Protein AF-A0A6S7GV26-F1 (afdb_monomer)

Sequence (139 aa):
ILGTAKKSFAANPKGRRYHPQFVRFCLSLYAKSSAGYKELQDVLVLPSERTLINHKNLFKPKPGIHNGKIKQLQDLVSSYSGCKRYATIVFDEMKIKSSLVFDKNSGEIVGFMDLGDPELTFSSFEDDQQIATTVIAFL

Mean predicted aligned error: 12.42 Å

pLDDT: mean 76.86, std 16.8, range [32.91, 94.38]

Secondary structure (DSSP, 8-state):
--HHHHTSTTS-SSS----HHHHHHHHHHHHH-HHHHHHHHHHS----HHHHHHHHTTS---SS--HHHHHHHHHHHHT--GGGG----------PPP--EEETTTTEEE-S---S-SS--GGGG-S-----S------

Foldseek 3Di:
DPPPVVVPVPDDLPDDDDDPVLLVVLLVVCVVPVPVSVVVVVVDSDDDPVVNVVVVPVDDDDPDDDVVVVVVVVVVCVPPDDPSNDDDDDDDDDDDDQDWDQDPVVRDTDGDDDPPDPVDDPVVPPDDDPPDPDDDDDD

Solvent-accessible surface area (backbone atoms only — not comparable to full-atom values): 9585 Å² total; per-residue (Å²): 137,73,72,70,70,68,62,57,81,82,50,72,94,68,90,75,85,74,56,71,69,58,50,53,51,52,46,54,46,37,74,75,34,58,68,62,43,53,60,46,46,78,79,37,99,62,82,51,69,69,57,47,51,52,61,56,60,70,61,74,88,66,75,77,82,61,62,73,55,53,52,54,50,50,61,60,51,67,80,49,65,76,76,72,67,68,79,85,90,84,87,82,89,79,92,70,85,83,52,82,43,74,41,86,86,79,73,44,81,44,48,72,91,72,76,79,44,97,79,60,46,85,82,65,66,81,64,90,76,88,78,70,100,76,79,87,82,86,131

Organism: Paramuricea clavata (NCBI:txid317549)

Structure (mmCIF, N/CA/C/O backbone):
data_AF-A0A6S7GV26-F1
#
_entry.id   AF-A0A6S7GV26-F1
#
loop_
_atom_site.group_PDB
_atom_site.id
_atom_site.type_symbol
_atom_site.label_atom_id
_atom_site.label_alt_id
_atom_site.label_comp_id
_atom_site.label_asym_id
_atom_site.label_entity_id
_atom_site.label_seq_id
_atom_site.pdbx_PDB_ins_code
_atom_site.Cartn_x
_atom_site.Cartn_y
_atom_site.Cartn_z
_atom_site.occupancy
_atom_site.B_iso_or_equiv
_atom_site.auth_seq_id
_atom_site.auth_comp_id
_atom_site.auth_asym_id
_atom_site.auth_atom_id
_atom_site.pdbx_PDB_model_num
ATOM 1 N N . ILE A 1 1 ? -7.214 18.210 -20.282 1.00 42.72 1 ILE A N 1
ATOM 2 C CA . ILE A 1 1 ? -7.277 16.762 -19.944 1.00 42.72 1 ILE A CA 1
ATOM 3 C C . ILE A 1 1 ? -6.809 15.854 -21.104 1.00 42.72 1 ILE A C 1
ATOM 5 O O . ILE A 1 1 ? -6.247 14.808 -20.827 1.00 42.72 1 ILE A O 1
ATOM 9 N N . LEU A 1 2 ? -6.888 16.263 -22.384 1.00 34.56 2 LEU A N 1
ATOM 10 C CA . LEU A 1 2 ? -6.431 15.446 -23.538 1.00 34.56 2 LEU A CA 1
ATOM 11 C C . LEU A 1 2 ? -5.019 15.760 -24.100 1.00 34.56 2 LEU A C 1
ATOM 13 O O . LEU A 1 2 ? -4.561 15.087 -25.019 1.00 34.56 2 LEU A O 1
ATOM 17 N N . GLY A 1 3 ? -4.309 16.768 -23.578 1.00 32.91 3 GLY A N 1
ATOM 18 C CA . GLY A 1 3 ? -3.061 17.265 -24.189 1.00 32.91 3 GLY A CA 1
ATOM 19 C C . GLY A 1 3 ? -1.794 16.448 -23.894 1.00 32.91 3 GLY A C 1
ATOM 20 O O . GLY A 1 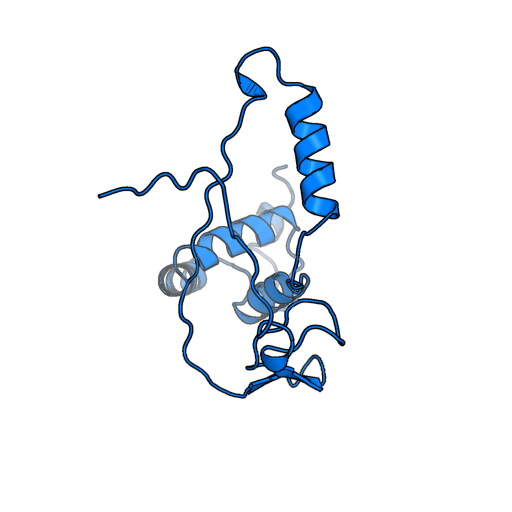3 ? -0.890 16.392 -24.723 1.00 32.91 3 GLY A O 1
ATOM 21 N N . THR A 1 4 ? -1.710 15.790 -22.736 1.00 45.25 4 THR A N 1
ATOM 22 C CA . THR A 1 4 ? -0.493 15.083 -22.289 1.00 45.25 4 THR A CA 1
ATOM 23 C C . THR A 1 4 ? -0.407 13.638 -22.775 1.00 45.25 4 THR A C 1
ATOM 25 O O . THR A 1 4 ? 0.697 13.118 -22.898 1.00 45.25 4 THR A O 1
ATOM 28 N N . ALA A 1 5 ? -1.536 13.002 -23.110 1.00 45.81 5 ALA A N 1
ATOM 29 C CA . ALA A 1 5 ? -1.544 11.641 -23.652 1.00 45.81 5 ALA A CA 1
ATOM 30 C C . ALA A 1 5 ? -1.067 11.585 -25.115 1.00 45.81 5 ALA A C 1
ATOM 32 O O . ALA A 1 5 ? -0.449 10.610 -25.522 1.00 45.81 5 ALA A O 1
ATOM 33 N N . LYS A 1 6 ? -1.290 12.646 -25.907 1.00 42.50 6 LYS A N 1
ATOM 34 C CA . LYS A 1 6 ? -0.881 12.681 -27.324 1.00 42.50 6 LYS A CA 1
ATOM 35 C C . LYS A 1 6 ? 0.622 12.904 -27.534 1.00 42.50 6 LYS A C 1
ATOM 37 O O . LYS A 1 6 ? 1.150 12.495 -28.560 1.00 42.50 6 LYS A O 1
ATOM 42 N N . LYS A 1 7 ? 1.334 13.507 -26.573 1.00 46.28 7 LYS A N 1
ATOM 43 C CA . LYS A 1 7 ? 2.786 13.765 -26.684 1.00 46.28 7 LYS A CA 1
ATOM 4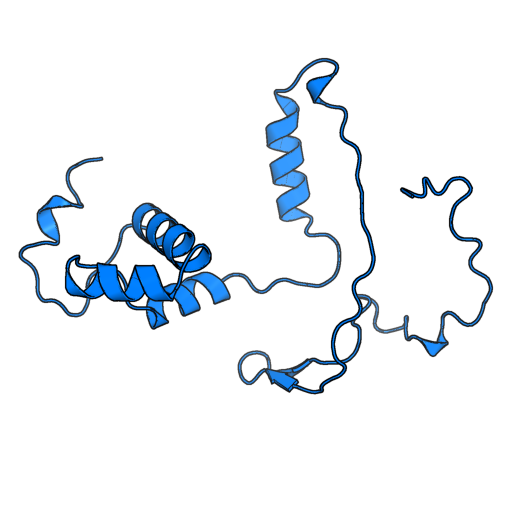4 C C . LYS A 1 7 ? 3.669 12.553 -26.367 1.00 46.28 7 LYS A C 1
ATOM 46 O O . LYS A 1 7 ? 4.866 12.609 -26.630 1.00 46.28 7 LYS A O 1
ATOM 51 N N . SER A 1 8 ? 3.126 11.472 -25.804 1.00 49.88 8 SER A N 1
ATOM 52 C CA . SER A 1 8 ? 3.938 10.322 -25.385 1.00 49.88 8 SER A CA 1
ATOM 53 C C . SER A 1 8 ? 4.232 9.334 -26.515 1.00 49.88 8 SER A C 1
ATOM 55 O O . SER A 1 8 ? 5.240 8.643 -26.446 1.00 49.88 8 SER A O 1
ATOM 57 N N . PHE A 1 9 ? 3.421 9.266 -27.572 1.00 51.81 9 PHE A N 1
ATOM 58 C CA . PHE A 1 9 ? 3.631 8.277 -28.638 1.00 51.81 9 PHE A CA 1
ATOM 59 C C . PHE A 1 9 ? 4.860 8.565 -29.520 1.00 51.81 9 PHE A C 1
ATOM 61 O O . PHE A 1 9 ? 5.409 7.634 -30.093 1.00 51.81 9 PHE A O 1
ATOM 68 N N . ALA A 1 10 ? 5.341 9.813 -29.571 1.00 52.88 10 ALA A N 1
ATOM 69 C CA . ALA A 1 10 ? 6.431 10.237 -30.462 1.00 52.88 10 ALA A CA 1
ATOM 70 C C . ALA A 1 10 ? 7.805 10.428 -29.780 1.00 52.88 10 ALA A C 1
ATOM 72 O O . ALA A 1 10 ? 8.778 10.763 -30.450 1.00 52.88 10 ALA A O 1
ATOM 73 N N . ALA A 1 11 ? 7.913 10.265 -28.457 1.00 58.25 11 ALA A N 1
ATOM 74 C CA . ALA A 1 11 ? 9.152 10.543 -27.720 1.00 58.25 11 ALA A CA 1
ATOM 75 C C . ALA A 1 11 ? 9.968 9.273 -27.430 1.00 58.25 11 ALA A C 1
ATOM 77 O O . ALA A 1 11 ? 9.418 8.176 -27.356 1.00 58.25 11 ALA A O 1
ATOM 78 N N . ASN A 1 12 ? 11.275 9.432 -27.199 1.00 62.31 12 ASN A N 1
ATOM 79 C CA . ASN A 1 12 ? 12.201 8.369 -26.786 1.00 62.31 12 ASN A CA 1
ATOM 80 C C . ASN A 1 12 ? 11.558 7.442 -25.717 1.00 62.31 12 ASN A C 1
ATOM 82 O O . ASN A 1 12 ? 10.914 7.940 -24.782 1.00 62.31 12 ASN A O 1
ATOM 86 N N . PRO A 1 13 ? 11.667 6.103 -25.838 1.00 62.50 13 PRO A N 1
ATOM 87 C CA . PRO A 1 13 ? 11.109 5.166 -24.857 1.00 62.50 13 PRO A CA 1
ATOM 88 C C . PRO A 1 13 ? 11.671 5.357 -23.438 1.00 62.50 13 PRO A C 1
ATOM 90 O O . PRO A 1 13 ? 11.026 4.969 -22.464 1.00 62.50 13 PRO A O 1
ATOM 93 N N . LYS A 1 14 ? 12.845 5.986 -23.291 1.00 65.75 14 LYS A N 1
ATOM 94 C CA . LYS A 1 14 ? 13.508 6.210 -21.998 1.00 65.75 14 LYS A CA 1
ATOM 95 C C . LYS A 1 14 ? 13.256 7.626 -21.460 1.00 65.75 14 LYS A C 1
ATOM 97 O O . LYS A 1 14 ? 13.203 8.590 -22.215 1.00 65.75 14 LYS A O 1
ATOM 102 N N . GLY A 1 15 ? 13.134 7.753 -20.133 1.00 68.88 15 GLY A N 1
ATOM 103 C CA . GLY A 1 15 ? 13.102 9.051 -19.435 1.00 68.88 15 GLY A CA 1
ATOM 104 C C . GLY A 1 15 ? 11.758 9.795 -19.440 1.00 68.88 15 GLY A C 1
ATOM 105 O O . GLY A 1 15 ? 11.720 11.003 -19.206 1.00 68.88 15 GLY A O 1
ATOM 106 N N . ARG A 1 16 ? 10.642 9.105 -19.702 1.00 75.56 16 ARG A N 1
ATOM 107 C CA . ARG A 1 16 ? 9.311 9.726 -19.773 1.00 75.56 16 ARG A CA 1
ATOM 108 C C . ARG A 1 16 ? 8.792 10.139 -18.394 1.00 75.56 16 ARG A C 1
ATOM 110 O O . ARG A 1 16 ? 8.823 9.360 -17.443 1.00 75.56 16 ARG A O 1
ATOM 117 N N . ARG A 1 17 ? 8.247 11.356 -18.307 1.00 82.12 17 ARG A N 1
ATOM 118 C CA . ARG A 1 17 ? 7.524 11.847 -17.125 1.00 82.12 17 ARG A CA 1
ATOM 119 C C . ARG A 1 17 ? 6.036 11.557 -17.286 1.00 82.12 17 ARG A C 1
ATOM 121 O O . ARG A 1 17 ? 5.385 12.114 -18.167 1.00 82.12 17 ARG A O 1
ATOM 128 N N . TYR A 1 18 ? 5.506 10.688 -16.435 1.00 86.06 18 TYR A N 1
ATOM 129 C CA . TYR A 1 18 ? 4.085 10.358 -16.416 1.00 86.06 18 TYR A CA 1
ATOM 130 C C . TYR A 1 18 ? 3.309 11.338 -15.540 1.00 86.06 18 TYR A C 1
ATOM 132 O O . TYR A 1 18 ? 3.781 11.768 -14.488 1.00 86.06 18 TYR A O 1
ATOM 140 N N . HIS A 1 19 ? 2.088 11.668 -15.955 1.00 89.19 19 HIS A N 1
ATOM 141 C CA . HIS A 1 19 ? 1.185 12.442 -15.113 1.00 89.19 19 HIS A CA 1
ATOM 142 C C . HIS A 1 19 ? 0.762 11.608 -13.882 1.00 89.19 19 HIS A C 1
ATOM 144 O O . HIS A 1 19 ? 0.441 10.428 -14.054 1.00 89.19 19 HIS A O 1
ATOM 150 N N . PRO A 1 20 ? 0.676 12.176 -12.660 1.00 89.12 20 PRO A N 1
ATOM 151 C CA . PRO A 1 20 ? 0.377 11.407 -11.446 1.00 89.12 20 PRO A CA 1
ATOM 152 C C . PRO A 1 20 ? -0.922 10.593 -11.508 1.00 89.12 20 PRO A C 1
ATOM 154 O O . PRO A 1 20 ? -0.975 9.476 -11.002 1.00 89.12 20 PRO A O 1
ATOM 157 N N . GLN A 1 21 ? -1.967 11.109 -12.163 1.00 91.00 21 GLN A N 1
ATOM 158 C CA . GLN A 1 21 ? -3.224 10.367 -12.342 1.00 91.00 21 GLN A CA 1
ATOM 159 C C . GLN A 1 21 ? -3.051 9.126 -13.228 1.00 91.00 21 GLN A C 1
ATOM 161 O O . GLN A 1 21 ? -3.644 8.089 -12.949 1.00 91.00 21 GLN A O 1
ATOM 166 N N . PHE A 1 22 ? -2.204 9.208 -14.255 1.00 91.69 22 PHE A N 1
ATOM 167 C CA . PHE A 1 22 ? -1.921 8.073 -15.129 1.00 91.69 22 PHE A CA 1
ATOM 168 C C . PHE A 1 22 ? -1.125 6.992 -14.392 1.00 91.69 22 PHE A C 1
ATOM 170 O O . PHE A 1 22 ? -1.430 5.810 -14.512 1.00 91.69 22 PHE A O 1
ATOM 177 N N . VAL A 1 23 ? -0.166 7.395 -13.551 1.00 91.75 23 VAL A N 1
ATOM 178 C CA . VAL A 1 23 ? 0.564 6.462 -12.677 1.00 91.75 23 VAL A CA 1
ATOM 179 C C . VAL A 1 23 ? -0.384 5.770 -11.698 1.00 91.75 23 VAL A C 1
ATOM 181 O O . VAL A 1 23 ? -0.292 4.560 -11.529 1.00 91.75 23 VAL A O 1
ATOM 184 N N . ARG A 1 24 ? -1.329 6.502 -11.090 1.00 92.50 24 ARG A N 1
ATOM 185 C CA . ARG A 1 24 ? -2.347 5.915 -10.197 1.00 92.50 24 ARG A CA 1
ATOM 186 C C . ARG A 1 24 ? -3.224 4.885 -10.909 1.00 92.50 24 ARG A C 1
ATOM 188 O O . ARG A 1 24 ? -3.513 3.844 -10.332 1.00 92.50 24 ARG A O 1
ATOM 195 N N . PHE A 1 25 ? -3.613 5.160 -12.152 1.00 93.69 25 PHE A N 1
ATOM 196 C CA . PHE A 1 25 ? -4.354 4.212 -12.983 1.00 93.69 25 PHE A CA 1
ATOM 197 C C . PHE A 1 25 ? -3.526 2.959 -13.307 1.00 93.69 25 PHE A C 1
ATOM 199 O O . PHE A 1 25 ? -3.998 1.841 -13.138 1.00 93.69 25 PHE A O 1
ATOM 206 N N . CYS A 1 26 ? -2.260 3.123 -13.696 1.00 93.50 26 CYS A N 1
ATOM 207 C CA . CYS A 1 26 ? -1.369 1.986 -13.938 1.00 93.50 26 CYS A CA 1
ATOM 208 C C . CYS A 1 26 ? -1.142 1.160 -12.661 1.00 93.50 26 CYS A C 1
ATOM 210 O O . CYS A 1 26 ? -1.127 -0.065 -12.712 1.00 93.50 26 CYS A O 1
ATOM 212 N N . LEU A 1 27 ? -1.029 1.821 -11.505 1.00 94.00 27 LEU A N 1
ATOM 213 C CA . LEU A 1 27 ? -0.892 1.161 -10.209 1.00 94.00 27 LEU A CA 1
ATOM 214 C C . LEU A 1 27 ? -2.146 0.355 -9.840 1.00 94.00 27 LEU A C 1
ATOM 216 O O . LEU A 1 27 ? -2.014 -0.739 -9.301 1.00 94.00 27 LEU A O 1
ATOM 220 N N . SER A 1 28 ? -3.349 0.857 -10.143 1.00 93.88 28 SER A N 1
ATOM 221 C CA . SER A 1 28 ? -4.591 0.119 -9.878 1.00 93.88 28 SER A CA 1
ATOM 222 C C . SER A 1 28 ? -4.760 -1.088 -10.801 1.00 93.88 28 SER A C 1
ATOM 224 O O . SER A 1 28 ? -5.225 -2.130 -10.344 1.00 93.88 28 SER A O 1
ATOM 226 N N . LEU A 1 29 ? -4.339 -0.989 -12.067 1.00 93.38 29 LEU A N 1
ATOM 227 C CA . LEU A 1 29 ? -4.274 -2.135 -12.979 1.00 93.38 29 LEU A CA 1
ATOM 228 C C . LEU A 1 29 ? -3.280 -3.187 -12.482 1.00 93.38 29 LEU A C 1
ATOM 230 O O . LEU A 1 29 ? -3.636 -4.356 -12.352 1.00 93.38 29 LEU A O 1
ATOM 234 N N . TYR A 1 30 ? -2.067 -2.758 -12.137 1.00 94.38 30 TYR A N 1
ATOM 235 C CA . TYR A 1 30 ? -1.019 -3.635 -11.624 1.00 94.38 30 TYR A CA 1
ATOM 236 C C . TYR A 1 30 ? -1.424 -4.339 -10.320 1.00 94.38 30 TYR A C 1
ATOM 238 O O . TYR A 1 30 ? -1.130 -5.517 -10.138 1.00 94.38 30 TYR A O 1
ATOM 246 N N . ALA A 1 31 ? -2.140 -3.644 -9.429 1.00 92.19 31 ALA A N 1
ATOM 247 C CA . ALA A 1 31 ? -2.659 -4.223 -8.191 1.00 92.19 31 ALA A CA 1
ATOM 248 C C . ALA A 1 31 ? -3.734 -5.299 -8.427 1.00 92.19 31 ALA A C 1
ATOM 250 O O . ALA A 1 31 ? -3.873 -6.198 -7.603 1.00 92.19 31 ALA A O 1
ATOM 251 N N . LYS A 1 32 ? -4.487 -5.217 -9.533 1.00 93.88 32 LYS A N 1
ATOM 252 C CA . LYS A 1 32 ? -5.478 -6.235 -9.916 1.00 93.88 32 LYS A CA 1
ATOM 253 C C . LYS A 1 32 ? -4.831 -7.450 -10.576 1.00 93.88 32 LYS A C 1
ATOM 255 O O . LYS A 1 32 ? -5.214 -8.574 -10.278 1.00 93.88 32 LYS A O 1
ATOM 260 N N . SER A 1 33 ? -3.888 -7.228 -11.491 1.00 94.38 33 SER A N 1
ATOM 261 C CA . SER A 1 33 ? -3.140 -8.298 -12.156 1.00 94.38 33 SER A CA 1
ATOM 262 C C . SER A 1 33 ? -1.776 -7.794 -12.616 1.00 94.38 33 SER A C 1
ATOM 264 O O . SER A 1 33 ? -1.669 -7.014 -13.565 1.00 94.38 33 SER A O 1
ATOM 266 N N . SER A 1 34 ? -0.716 -8.270 -11.961 1.00 91.38 34 SER A N 1
ATOM 267 C CA . SER A 1 34 ? 0.662 -7.961 -12.352 1.00 91.38 34 SER A CA 1
ATOM 268 C C . SER A 1 34 ? 1.040 -8.625 -13.678 1.00 91.38 34 SER A C 1
ATOM 270 O O . SER A 1 34 ? 1.745 -8.016 -14.478 1.00 91.38 34 SER A O 1
ATOM 272 N N . ALA A 1 35 ? 0.538 -9.836 -13.937 1.00 92.50 35 ALA A N 1
ATOM 273 C CA . ALA A 1 35 ? 0.752 -10.556 -15.191 1.00 92.50 35 ALA A CA 1
ATOM 274 C C . ALA A 1 35 ? 0.071 -9.844 -16.369 1.00 92.50 35 ALA A C 1
ATOM 276 O O . ALA A 1 35 ? 0.734 -9.517 -17.349 1.00 92.50 35 ALA A O 1
ATOM 277 N N . GLY A 1 36 ? -1.211 -9.489 -16.229 1.00 92.88 36 G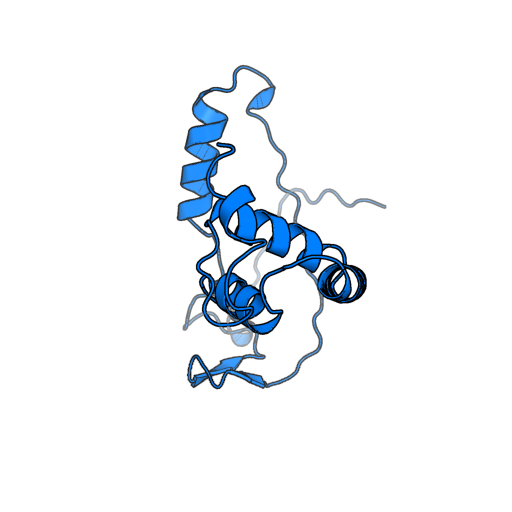LY A N 1
ATOM 278 C CA . GLY A 1 36 ? -1.938 -8.766 -17.279 1.00 92.88 36 GLY A CA 1
ATOM 279 C C . GLY A 1 36 ? -1.355 -7.376 -17.552 1.00 92.88 36 GLY A C 1
ATOM 280 O O . GLY A 1 36 ? -1.355 -6.905 -18.685 1.00 92.88 36 GLY A O 1
ATOM 281 N N . TYR A 1 37 ? -0.787 -6.719 -16.534 1.00 94.06 37 TYR A N 1
ATOM 282 C CA . TYR A 1 37 ? -0.066 -5.463 -16.735 1.00 94.06 37 TYR A CA 1
ATOM 283 C C . TYR A 1 37 ? 1.196 -5.633 -17.599 1.00 94.06 37 TYR A C 1
ATOM 285 O O . TYR A 1 37 ? 1.494 -4.747 -18.399 1.00 94.06 37 TYR A O 1
ATOM 293 N N . LYS A 1 38 ? 1.925 -6.752 -17.460 1.00 91.38 38 LYS A N 1
A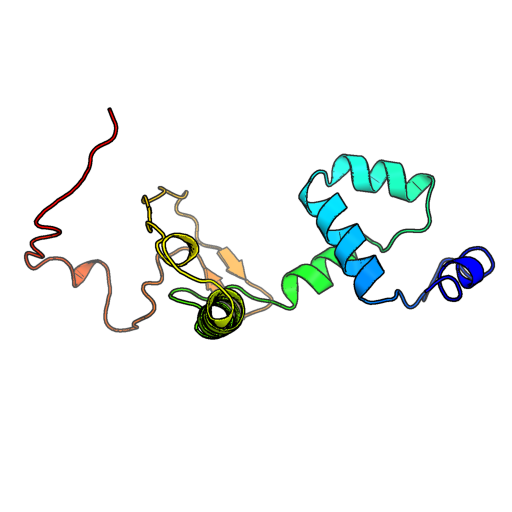TOM 294 C CA . LYS A 1 38 ? 3.113 -7.048 -18.281 1.00 91.38 38 LYS A CA 1
ATOM 295 C C . LYS A 1 38 ? 2.743 -7.255 -19.743 1.00 91.38 38 LYS A C 1
ATOM 297 O O . LYS A 1 38 ? 3.354 -6.633 -20.599 1.00 91.38 38 LYS A O 1
ATOM 302 N N . GLU A 1 39 ? 1.691 -8.020 -20.013 1.00 93.25 39 GLU A N 1
ATOM 303 C CA . GLU A 1 39 ? 1.196 -8.213 -21.384 1.00 93.25 39 GLU A CA 1
ATOM 304 C C . GLU A 1 39 ? 0.763 -6.885 -22.023 1.00 93.25 39 GLU A C 1
ATOM 306 O O . GLU A 1 39 ? 1.079 -6.591 -23.174 1.00 93.25 39 GLU A O 1
ATOM 311 N N . LEU A 1 40 ? 0.091 -6.020 -21.257 1.00 90.25 40 LEU A N 1
ATOM 312 C CA . LEU A 1 40 ? -0.294 -4.691 -21.737 1.00 90.25 40 LEU A CA 1
ATOM 313 C C . LEU A 1 40 ? 0.907 -3.769 -21.974 1.00 90.25 40 LEU A C 1
ATOM 315 O O . LEU A 1 40 ? 0.807 -2.863 -22.798 1.00 90.25 40 LEU A O 1
ATOM 319 N N . GLN A 1 41 ? 2.021 -3.971 -21.271 1.00 88.88 41 GLN A N 1
ATOM 320 C CA . GLN A 1 41 ? 3.240 -3.183 -21.453 1.00 88.88 41 GLN A CA 1
ATOM 321 C C . GLN A 1 41 ? 3.944 -3.481 -22.785 1.00 88.88 41 GLN A C 1
ATOM 323 O O . GLN A 1 41 ? 4.636 -2.601 -23.299 1.00 88.88 41 GLN A O 1
ATOM 328 N N . ASP A 1 42 ? 3.731 -4.663 -23.367 1.00 85.88 42 ASP A N 1
ATOM 329 C CA . ASP A 1 42 ? 4.281 -5.014 -24.682 1.00 85.88 42 ASP A CA 1
ATOM 330 C C . ASP A 1 42 ? 3.560 -4.275 -25.821 1.00 85.88 42 ASP A C 1
ATOM 332 O O . ASP A 1 42 ? 4.156 -3.971 -26.855 1.00 85.88 42 ASP A O 1
ATOM 336 N N . VAL A 1 43 ? 2.281 -3.937 -25.621 1.00 87.19 43 VAL A N 1
ATOM 337 C CA . VAL A 1 43 ? 1.433 -3.271 -26.626 1.00 87.19 43 VAL A CA 1
ATOM 338 C C . VAL A 1 43 ? 1.319 -1.762 -26.385 1.00 87.19 43 VAL A C 1
ATOM 340 O O . VAL A 1 43 ? 1.233 -0.973 -27.328 1.00 87.19 43 VAL A O 1
ATOM 343 N N . LEU A 1 44 ? 1.301 -1.332 -25.122 1.00 86.12 44 LEU A N 1
ATOM 344 C CA . LEU A 1 44 ? 1.082 0.053 -24.712 1.00 86.12 44 LEU A CA 1
ATOM 345 C C . LEU A 1 44 ? 2.309 0.621 -24.012 1.00 86.12 44 LEU A C 1
ATOM 347 O O . LEU A 1 44 ? 2.993 -0.055 -23.248 1.00 86.12 44 LEU A O 1
ATOM 351 N N . VAL A 1 45 ? 2.534 1.929 -24.162 1.00 85.56 45 VAL A N 1
ATOM 352 C CA . VAL A 1 45 ? 3.621 2.569 -23.419 1.00 85.56 45 VAL A CA 1
ATOM 353 C C . VAL A 1 45 ? 3.209 2.872 -21.981 1.00 85.56 45 VAL A C 1
ATOM 355 O O . VAL A 1 45 ? 2.611 3.913 -21.690 1.00 85.56 45 VAL A O 1
ATOM 358 N N . LEU A 1 46 ? 3.577 1.961 -21.082 1.00 89.19 46 LEU A N 1
ATOM 359 C CA . LEU A 1 46 ? 3.265 2.018 -19.658 1.00 89.19 46 LEU A CA 1
ATOM 360 C C . LEU A 1 46 ? 4.519 2.243 -18.790 1.00 89.19 46 LEU A C 1
ATOM 362 O O . LEU A 1 46 ? 5.636 1.905 -19.197 1.00 89.19 46 LEU A O 1
ATOM 366 N N . PRO A 1 47 ? 4.370 2.797 -17.569 1.00 90.06 47 PRO A N 1
ATOM 367 C CA . PRO A 1 47 ? 5.447 2.853 -16.587 1.00 90.06 47 PRO A CA 1
ATOM 368 C C . PRO A 1 47 ? 6.056 1.473 -16.323 1.00 90.06 47 PRO A C 1
ATOM 370 O O . PRO A 1 47 ? 5.358 0.459 -16.319 1.00 90.06 47 PRO A O 1
ATOM 373 N N . SER A 1 48 ? 7.358 1.433 -16.045 1.00 88.50 48 SER A N 1
ATOM 374 C CA . SER A 1 48 ? 8.011 0.181 -15.655 1.00 88.50 48 SER A CA 1
ATOM 375 C C . SER A 1 48 ? 7.464 -0.344 -14.325 1.00 88.50 48 SER A C 1
ATOM 377 O O . SER A 1 48 ? 7.062 0.440 -13.458 1.00 88.50 48 SER A O 1
ATOM 379 N N . GLU A 1 49 ? 7.519 -1.661 -14.124 1.00 89.69 49 GLU A N 1
ATOM 380 C CA . GLU A 1 49 ? 7.152 -2.290 -12.849 1.00 89.69 49 GLU A CA 1
ATOM 381 C C . GLU A 1 49 ? 7.957 -1.692 -11.683 1.00 89.69 49 GLU A C 1
ATOM 383 O O . GLU A 1 49 ? 7.402 -1.342 -10.644 1.00 89.69 49 GLU A O 1
ATOM 388 N N . ARG A 1 50 ? 9.257 -1.441 -11.898 1.00 88.75 50 ARG A N 1
ATOM 389 C CA . ARG A 1 50 ? 10.133 -0.755 -10.935 1.00 88.75 50 ARG A CA 1
ATOM 390 C C . ARG A 1 50 ? 9.576 0.611 -10.533 1.00 88.75 50 ARG A C 1
ATOM 392 O O . ARG A 1 50 ? 9.572 0.947 -9.351 1.00 88.75 50 ARG A O 1
ATOM 399 N N . THR A 1 51 ? 9.100 1.392 -11.503 1.00 88.88 51 THR A N 1
ATOM 400 C CA . THR A 1 51 ? 8.490 2.706 -11.261 1.00 88.88 51 THR A CA 1
ATOM 401 C C . THR A 1 51 ? 7.232 2.566 -10.407 1.00 88.88 51 THR A C 1
ATOM 403 O O . THR A 1 51 ? 7.084 3.302 -9.433 1.00 88.88 51 THR A O 1
ATOM 406 N N . LEU A 1 52 ? 6.360 1.601 -10.711 1.00 90.88 52 LEU A N 1
ATOM 407 C CA . LEU A 1 52 ? 5.155 1.348 -9.916 1.00 90.88 52 LEU A CA 1
ATOM 408 C C . LEU A 1 52 ? 5.478 0.892 -8.492 1.00 90.88 52 LEU A C 1
ATOM 410 O O . LEU A 1 52 ? 4.877 1.402 -7.551 1.00 90.88 52 LEU A O 1
ATOM 414 N N . ILE A 1 53 ? 6.452 -0.004 -8.317 1.00 89.44 53 ILE A N 1
ATOM 415 C CA . ILE A 1 53 ? 6.909 -0.456 -6.996 1.00 89.44 53 ILE A CA 1
ATOM 416 C C . ILE A 1 53 ? 7.445 0.724 -6.184 1.00 89.44 53 ILE A C 1
ATOM 418 O O . ILE A 1 53 ? 7.089 0.870 -5.018 1.00 89.44 53 ILE A O 1
ATOM 422 N N . ASN A 1 54 ? 8.237 1.607 -6.793 1.00 88.88 54 ASN A N 1
ATOM 423 C CA . ASN A 1 54 ? 8.735 2.803 -6.113 1.00 88.88 54 ASN A CA 1
ATOM 424 C C . ASN A 1 54 ? 7.588 3.733 -5.691 1.00 88.88 54 ASN A C 1
ATOM 426 O O . ASN A 1 54 ? 7.591 4.242 -4.574 1.00 88.88 54 ASN A O 1
ATOM 430 N N . HIS A 1 55 ? 6.578 3.917 -6.548 1.00 88.50 55 HIS A N 1
ATOM 431 C CA . HIS A 1 55 ? 5.384 4.688 -6.195 1.00 88.50 55 HIS A CA 1
ATOM 432 C C . HIS A 1 55 ? 4.545 4.022 -5.101 1.00 88.50 55 HIS A C 1
ATOM 434 O O . HIS A 1 55 ? 4.014 4.725 -4.244 1.00 88.50 55 HIS A O 1
ATOM 440 N N . LYS A 1 56 ? 4.438 2.688 -5.102 1.00 87.12 56 LYS A N 1
ATOM 441 C CA . LYS A 1 56 ? 3.770 1.922 -4.043 1.00 87.12 56 LYS A CA 1
ATOM 442 C C . LYS A 1 56 ? 4.484 2.122 -2.706 1.00 87.12 56 LYS A C 1
ATOM 444 O O . LYS A 1 56 ? 3.847 2.435 -1.709 1.00 87.12 56 LYS A O 1
ATOM 449 N N . ASN A 1 57 ? 5.808 2.000 -2.718 1.00 85.44 57 ASN A N 1
ATOM 450 C CA . ASN A 1 57 ? 6.656 2.074 -1.531 1.00 85.44 57 ASN A CA 1
ATOM 451 C C . ASN A 1 57 ? 6.866 3.506 -1.014 1.00 85.44 57 ASN A C 1
ATOM 453 O O . ASN A 1 57 ? 7.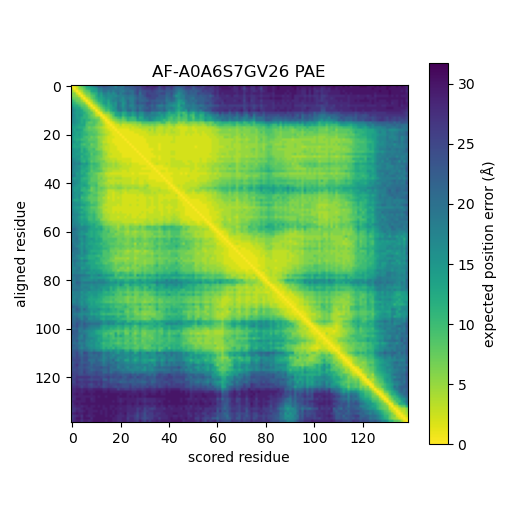479 3.682 0.035 1.00 85.44 57 ASN A O 1
ATOM 457 N N . LEU A 1 58 ? 6.357 4.526 -1.717 1.00 84.25 58 LEU A N 1
ATOM 458 C CA . LEU A 1 58 ? 6.342 5.906 -1.225 1.00 84.25 58 LEU A CA 1
ATOM 459 C C . LEU A 1 58 ? 5.575 6.018 0.100 1.00 84.25 58 LEU A C 1
ATOM 461 O O . LEU A 1 58 ? 5.935 6.815 0.962 1.00 84.25 58 LEU A O 1
ATOM 465 N N . PHE A 1 59 ? 4.528 5.208 0.262 1.00 78.31 59 PHE A N 1
ATOM 466 C CA . PHE A 1 59 ? 3.755 5.129 1.492 1.00 78.31 59 PHE A CA 1
ATOM 467 C C . PHE A 1 59 ? 4.101 3.830 2.212 1.00 78.31 59 PHE A 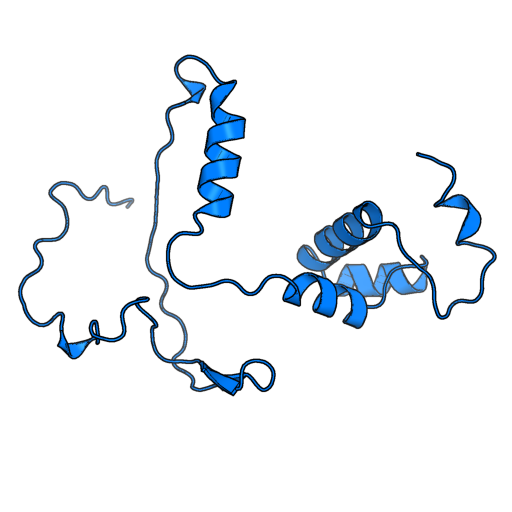C 1
ATOM 469 O O . PHE A 1 59 ? 3.692 2.751 1.786 1.00 78.31 59 PHE A O 1
ATOM 476 N N . LYS A 1 60 ? 4.846 3.934 3.313 1.00 78.75 60 LYS A N 1
ATOM 477 C CA . LYS A 1 60 ? 5.077 2.797 4.206 1.00 78.75 60 LYS A CA 1
ATOM 478 C C . LYS A 1 60 ? 3.907 2.694 5.192 1.00 78.75 60 LYS A C 1
ATOM 480 O O . LYS A 1 60 ? 3.660 3.672 5.906 1.00 78.75 60 LYS A O 1
ATOM 485 N N . PRO A 1 61 ? 3.156 1.576 5.213 1.00 78.62 61 PRO A N 1
ATOM 486 C CA . PRO A 1 61 ? 2.151 1.365 6.244 1.00 78.62 61 PRO A CA 1
ATOM 487 C C . PRO A 1 61 ? 2.846 1.311 7.608 1.00 78.62 61 PRO A C 1
ATOM 489 O O . PRO A 1 61 ? 3.946 0.776 7.724 1.00 78.62 61 PRO A O 1
ATOM 492 N N . LYS A 1 62 ? 2.210 1.905 8.616 1.00 79.62 62 LYS A N 1
ATOM 493 C CA . LYS A 1 62 ? 2.651 1.862 10.011 1.00 79.62 62 LYS A CA 1
ATOM 494 C C . LYS A 1 62 ? 1.609 1.096 10.826 1.00 79.62 62 LYS A C 1
ATOM 496 O O . LYS A 1 62 ? 0.434 1.169 10.448 1.00 79.62 62 LYS A O 1
ATOM 501 N N . PRO A 1 63 ? 2.014 0.393 11.893 1.00 80.50 63 PRO A N 1
ATOM 502 C CA . PRO A 1 63 ? 1.070 -0.225 12.814 1.00 80.50 63 PRO A CA 1
ATOM 503 C C . PRO A 1 63 ? 0.154 0.829 13.449 1.00 80.50 63 PRO A C 1
ATOM 505 O O . PRO A 1 63 ? 0.473 2.023 13.496 1.00 80.50 63 PRO A O 1
ATOM 508 N N . GLY A 1 64 ? -1.007 0.373 13.911 1.00 83.81 64 GLY A N 1
ATOM 509 C CA . GLY A 1 64 ? -2.021 1.216 14.532 1.00 83.81 64 GLY A CA 1
ATOM 510 C C . GLY A 1 64 ? -2.894 1.999 13.546 1.00 83.81 64 GLY A C 1
ATOM 511 O O . GLY A 1 64 ? -3.008 1.701 12.354 1.00 83.81 64 GLY A O 1
ATOM 512 N N . ILE A 1 65 ? -3.571 3.011 14.082 1.00 83.50 65 ILE A N 1
ATOM 513 C CA . ILE A 1 65 ? -4.598 3.764 13.366 1.00 83.50 65 ILE A CA 1
ATOM 514 C C . ILE A 1 65 ? -3.978 4.923 12.578 1.00 83.50 65 ILE A C 1
ATOM 516 O O . ILE A 1 65 ? -3.338 5.823 13.126 1.00 83.50 65 ILE A O 1
ATOM 520 N N . HIS A 1 66 ? -4.228 4.966 11.267 1.00 86.19 66 HIS A N 1
ATOM 521 C CA . HIS A 1 66 ? -3.728 6.049 10.424 1.00 86.19 66 HIS A CA 1
ATOM 522 C C . HIS A 1 66 ? -4.617 7.302 10.508 1.00 86.19 66 HIS A C 1
ATOM 524 O O . HIS A 1 66 ? -5.519 7.513 9.690 1.00 86.19 66 HIS A O 1
ATOM 530 N N . ASN A 1 67 ? -4.308 8.189 11.456 1.00 88.62 67 ASN A N 1
ATOM 531 C CA . ASN A 1 67 ? -5.056 9.427 11.729 1.00 88.62 67 ASN A CA 1
ATOM 532 C C . ASN A 1 67 ? -5.307 10.307 10.490 1.00 88.62 67 ASN A C 1
ATOM 534 O O . ASN A 1 67 ? -6.365 10.922 10.369 1.00 88.62 67 ASN A O 1
ATOM 538 N N . GLY A 1 68 ? -4.375 10.347 9.531 1.00 88.69 68 GLY A N 1
ATOM 539 C CA . GLY A 1 68 ? -4.562 11.099 8.284 1.00 88.69 68 GLY A CA 1
ATOM 540 C C . GLY A 1 68 ? -5.714 10.575 7.417 1.00 88.69 68 GLY A C 1
ATOM 541 O O . GLY A 1 68 ? -6.401 11.356 6.765 1.00 88.69 68 GLY A O 1
ATOM 542 N N . LYS A 1 69 ? -5.967 9.262 7.440 1.00 87.75 69 LYS A N 1
ATOM 543 C CA . LYS A 1 69 ? -7.066 8.614 6.717 1.00 87.75 69 LYS A CA 1
ATOM 544 C C . LYS A 1 69 ? -8.374 8.832 7.454 1.00 87.75 69 LYS A C 1
ATOM 546 O O . LYS A 1 69 ? -9.367 9.117 6.802 1.00 87.75 69 LYS A O 1
ATOM 551 N N . ILE A 1 70 ? -8.356 8.777 8.787 1.00 90.62 70 ILE A N 1
ATOM 552 C CA . ILE A 1 70 ? -9.533 9.098 9.600 1.00 90.62 70 ILE A CA 1
ATOM 553 C C . ILE A 1 70 ? -10.003 10.525 9.338 1.00 90.62 70 ILE A C 1
ATOM 555 O O . ILE A 1 70 ? -11.183 10.719 9.075 1.00 90.62 70 ILE A O 1
ATOM 559 N N . LYS A 1 71 ? -9.097 11.509 9.320 1.00 93.62 71 LYS A N 1
ATOM 560 C CA . LYS A 1 71 ? -9.458 12.898 8.989 1.00 93.62 71 LYS A CA 1
ATOM 561 C C . LYS A 1 71 ? -10.060 13.016 7.586 1.00 93.62 71 LYS A C 1
ATOM 563 O O . LYS A 1 71 ? -11.119 13.602 7.427 1.00 93.62 71 LYS A O 1
ATOM 568 N N . GLN A 1 72 ? -9.451 12.373 6.587 1.00 91.44 72 GLN A N 1
ATOM 569 C CA . GLN A 1 72 ? -10.009 12.339 5.228 1.00 91.44 72 GLN A CA 1
ATOM 570 C C . GLN A 1 72 ? -11.407 11.704 5.180 1.00 91.44 72 GLN A C 1
ATOM 572 O O . GLN A 1 72 ? -12.276 12.181 4.455 1.00 91.44 72 GLN A O 1
ATOM 577 N N . LEU A 1 73 ? -11.639 10.633 5.944 1.00 90.25 73 LEU A N 1
ATOM 578 C CA . LEU A 1 73 ? -12.956 10.008 6.061 1.00 90.25 73 LEU A CA 1
ATOM 579 C C . LEU A 1 73 ? -13.956 10.934 6.759 1.00 90.25 73 LEU A C 1
ATOM 581 O O . LEU A 1 73 ? -15.087 11.050 6.300 1.00 90.25 73 LEU A O 1
ATOM 585 N N . GLN A 1 74 ? -13.537 11.633 7.814 1.00 91.12 74 GLN A N 1
ATOM 586 C CA . GLN A 1 74 ? -14.357 12.621 8.512 1.00 91.12 74 GLN A CA 1
ATOM 587 C C . GLN A 1 74 ? -14.797 13.747 7.567 1.00 91.12 74 GLN A C 1
ATOM 589 O O . GLN A 1 74 ? -15.981 14.087 7.536 1.00 91.12 74 GLN A O 1
ATOM 594 N N . ASP A 1 75 ? -13.881 14.259 6.743 1.00 92.44 75 ASP A N 1
ATOM 595 C CA . ASP A 1 75 ? -14.179 15.290 5.746 1.00 92.44 75 ASP A CA 1
ATOM 596 C C . ASP A 1 75 ? -15.194 14.791 4.707 1.00 92.44 75 ASP A C 1
ATOM 598 O O . ASP A 1 75 ? -16.134 15.507 4.365 1.00 92.44 75 ASP A O 1
ATOM 602 N N . LEU A 1 76 ? -15.069 13.543 4.244 1.00 89.75 76 LEU A N 1
ATOM 603 C CA . LEU A 1 76 ? -16.022 12.940 3.302 1.00 89.75 76 LEU A CA 1
ATOM 604 C C . LEU A 1 76 ? -17.416 12.766 3.925 1.00 89.75 76 LEU A C 1
ATOM 606 O O . LEU A 1 76 ? -18.426 13.122 3.310 1.00 89.75 76 LEU A O 1
ATOM 610 N N . VAL A 1 77 ? -17.468 12.258 5.158 1.00 90.50 77 VAL A N 1
ATOM 611 C CA . VAL A 1 77 ? -18.715 11.974 5.887 1.00 90.50 77 VAL A CA 1
ATOM 612 C C . VAL A 1 77 ? -19.408 13.254 6.365 1.00 90.50 77 VAL A C 1
ATOM 614 O O . VAL A 1 77 ? -20.624 13.242 6.566 1.00 90.50 77 VAL A O 1
ATOM 617 N N . SER A 1 78 ? -18.690 14.378 6.480 1.00 89.38 78 SER A N 1
ATOM 618 C CA . SER A 1 78 ? -19.273 15.679 6.847 1.00 89.38 78 SER A CA 1
ATOM 619 C C . SER A 1 78 ? -20.459 16.070 5.949 1.00 89.38 78 SER A C 1
ATOM 621 O O . SER A 1 78 ? -21.447 16.632 6.424 1.00 89.38 78 SER A O 1
ATOM 623 N N . SER A 1 79 ? -20.400 15.677 4.671 1.00 89.69 79 SER A N 1
ATOM 624 C CA . SER A 1 79 ? -21.435 15.925 3.663 1.00 89.69 79 SER A CA 1
ATOM 625 C C . SER A 1 79 ? -22.634 14.968 3.729 1.00 89.69 79 SER A C 1
ATOM 627 O O . SER A 1 79 ? -23.651 15.202 3.076 1.00 89.69 79 SER A O 1
ATOM 629 N N . TYR A 1 80 ? -22.543 13.874 4.490 1.00 90.69 80 TYR A N 1
ATOM 630 C CA . TYR A 1 80 ? -23.584 12.846 4.541 1.00 90.69 80 TYR A CA 1
ATOM 631 C C . TYR A 1 80 ? -24.651 13.220 5.570 1.00 90.69 80 TYR A C 1
ATOM 633 O O . TYR A 1 80 ? -24.361 13.881 6.565 1.00 90.69 80 TYR A O 1
ATOM 641 N N . SER A 1 81 ? -25.891 12.780 5.364 1.00 88.44 81 SER A N 1
ATOM 642 C CA . SER A 1 81 ? -27.020 13.040 6.264 1.00 88.44 81 SER A CA 1
ATOM 643 C C . SER A 1 81 ? -27.786 11.759 6.606 1.00 88.44 81 SER A C 1
ATOM 645 O O . SER A 1 81 ? -27.787 10.786 5.845 1.00 88.44 81 SER A O 1
ATOM 647 N N . GLY A 1 82 ? -28.424 11.762 7.782 1.00 86.94 82 GLY A N 1
ATOM 648 C CA . GLY A 1 82 ? -29.253 10.661 8.273 1.00 86.94 82 GLY A CA 1
ATOM 649 C C . GLY A 1 82 ? -28.490 9.343 8.406 1.00 86.94 82 GLY A C 1
ATOM 650 O O . GLY A 1 82 ? -27.347 9.308 8.864 1.00 86.94 82 GLY A O 1
ATOM 651 N N . CYS A 1 83 ? -29.120 8.255 7.959 1.00 82.69 83 CYS A N 1
ATOM 652 C CA . CYS A 1 83 ? -28.610 6.897 8.136 1.00 82.69 83 CYS A CA 1
ATOM 653 C C . CYS A 1 83 ? -27.264 6.622 7.440 1.00 82.69 83 CYS A C 1
ATOM 655 O O . CYS A 1 83 ? -26.589 5.660 7.781 1.00 82.69 83 CYS A O 1
ATOM 657 N N . LYS A 1 84 ? -26.843 7.482 6.502 1.00 83.19 84 LYS A N 1
ATOM 658 C CA . LYS A 1 84 ? -25.579 7.347 5.756 1.00 83.19 84 LYS A CA 1
ATOM 659 C C . LYS A 1 84 ? -24.326 7.596 6.603 1.00 83.19 84 LYS A C 1
ATOM 661 O O . LYS A 1 84 ? -23.224 7.342 6.127 1.00 83.19 84 LYS A O 1
ATOM 666 N N . ARG A 1 85 ? -24.476 8.134 7.820 1.00 84.19 85 ARG A N 1
ATOM 667 C CA . ARG A 1 85 ? -23.364 8.348 8.763 1.00 84.19 85 ARG A CA 1
ATOM 668 C C . ARG A 1 85 ? -23.065 7.129 9.632 1.00 84.19 85 ARG A C 1
ATOM 670 O O . ARG A 1 85 ? -21.984 7.069 10.207 1.00 84.19 85 ARG A O 1
ATOM 677 N N . TYR A 1 86 ? -24.005 6.193 9.756 1.00 86.00 86 TYR A N 1
ATOM 678 C CA . TYR A 1 86 ? -23.790 4.995 10.558 1.00 86.00 86 TYR A CA 1
ATOM 679 C C . TYR A 1 86 ? -22.989 3.976 9.751 1.00 86.00 86 TYR A C 1
ATOM 681 O O . TYR A 1 86 ? -23.328 3.664 8.611 1.00 86.00 86 TYR A O 1
ATOM 689 N N . ALA A 1 87 ? -21.925 3.466 10.360 1.00 85.62 87 ALA A N 1
ATOM 690 C CA . ALA A 1 87 ? -21.100 2.403 9.817 1.00 85.62 87 ALA A CA 1
ATOM 691 C C . ALA A 1 87 ? -20.773 1.413 10.935 1.00 85.62 87 ALA A C 1
ATOM 693 O O . ALA A 1 87 ? -20.596 1.808 12.088 1.00 85.62 87 ALA A O 1
ATOM 694 N N . THR A 1 88 ? -20.674 0.139 10.579 1.00 88.56 88 THR A N 1
ATOM 695 C CA . THR A 1 88 ? -20.225 -0.917 11.485 1.00 88.56 88 THR A CA 1
ATOM 696 C C . THR A 1 88 ? -18.763 -1.209 11.195 1.00 88.56 88 THR A C 1
ATOM 698 O O . THR A 1 88 ? -18.379 -1.387 10.039 1.00 88.56 88 THR A O 1
ATOM 701 N N . ILE A 1 89 ? -17.945 -1.253 12.243 1.00 88.00 89 ILE A N 1
ATOM 702 C CA . ILE A 1 89 ? -16.555 -1.692 12.154 1.00 88.00 89 ILE A CA 1
ATOM 703 C C . ILE A 1 89 ? -16.543 -3.180 12.489 1.00 88.00 89 ILE A C 1
ATOM 705 O O . ILE A 1 89 ? -16.973 -3.571 13.570 1.00 88.00 89 ILE A O 1
ATOM 709 N N . VAL A 1 90 ? -16.067 -3.995 11.551 1.00 90.44 90 VAL A N 1
ATOM 710 C CA . VAL A 1 90 ? -15.862 -5.433 11.735 1.00 90.44 90 VAL A CA 1
ATOM 711 C C . VAL A 1 90 ? -14.387 -5.704 11.495 1.00 90.44 90 VAL A C 1
ATOM 713 O O . VAL A 1 90 ? -13.841 -5.285 10.472 1.00 90.44 90 VAL A O 1
ATOM 716 N N . PHE A 1 91 ? -13.743 -6.364 12.446 1.00 86.81 91 PHE A N 1
ATOM 717 C CA . PHE A 1 91 ? -12.353 -6.784 12.350 1.00 86.81 91 PHE A CA 1
ATOM 718 C C . PHE A 1 91 ? -12.234 -8.220 12.850 1.00 86.81 91 PHE A C 1
ATOM 720 O O . PHE A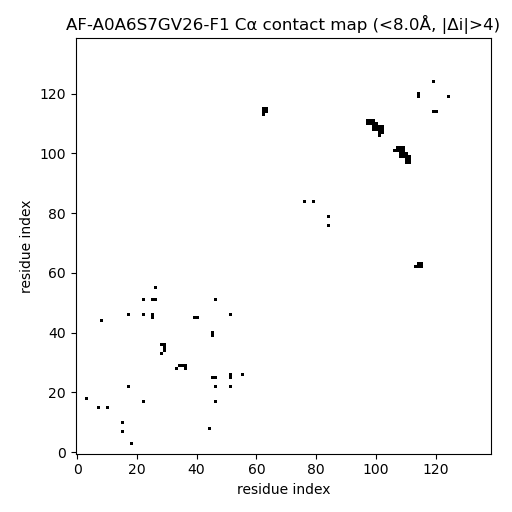 1 91 ? -13.027 -8.659 13.680 1.00 86.81 91 PHE A O 1
ATOM 727 N N . ASP A 1 92 ? -11.255 -8.929 12.309 1.00 88.06 92 ASP A N 1
ATOM 728 C CA . ASP A 1 92 ? -10.898 -10.292 12.680 1.00 88.06 92 ASP A CA 1
ATOM 729 C C . ASP A 1 92 ? -9.370 -10.409 12.645 1.00 88.06 92 ASP A C 1
ATOM 731 O O . ASP A 1 92 ? -8.692 -9.641 11.945 1.00 88.06 92 ASP A O 1
ATOM 735 N N . GLU A 1 93 ? -8.824 -11.341 13.411 1.00 84.00 93 GLU A N 1
ATOM 736 C CA . GLU A 1 93 ? -7.387 -11.564 13.497 1.00 84.00 93 GLU A CA 1
ATOM 737 C C . GLU A 1 93 ? -6.938 -12.609 12.475 1.00 84.00 93 GLU A C 1
ATOM 739 O O . GLU A 1 93 ? -7.546 -13.661 12.296 1.00 84.00 93 GLU A O 1
ATOM 744 N N . MET A 1 94 ? -5.819 -12.345 11.796 1.00 82.88 94 MET A N 1
ATOM 745 C CA . MET A 1 94 ? -5.245 -13.274 10.826 1.00 82.88 94 MET A CA 1
ATOM 746 C C . MET A 1 94 ? -3.912 -13.816 11.329 1.00 82.88 94 MET A C 1
ATOM 748 O O . MET A 1 94 ? -2.979 -13.058 11.600 1.00 82.88 94 MET A O 1
ATOM 752 N N . LYS A 1 95 ? -3.773 -15.147 11.365 1.00 82.31 95 LYS A N 1
ATOM 753 C CA . LYS A 1 95 ? -2.486 -15.795 11.644 1.00 82.31 95 LYS A CA 1
ATOM 754 C C . LYS A 1 95 ? -1.564 -15.694 10.428 1.00 82.31 95 LYS A C 1
ATOM 756 O O . LYS A 1 95 ? -1.823 -16.285 9.382 1.00 82.31 95 LYS A O 1
ATOM 761 N N . ILE A 1 96 ? -0.452 -14.983 10.586 1.00 79.50 96 ILE A N 1
ATOM 762 C CA . ILE A 1 96 ? 0.602 -14.851 9.573 1.00 79.50 96 ILE A CA 1
ATOM 763 C C . ILE A 1 96 ? 1.742 -15.825 9.909 1.00 79.50 96 ILE A C 1
ATOM 765 O O . ILE A 1 96 ? 1.968 -16.168 11.070 1.00 79.50 96 ILE A O 1
ATOM 769 N N . LYS A 1 97 ? 2.468 -16.306 8.892 1.00 80.00 97 LYS A N 1
ATOM 770 C CA . LYS A 1 97 ? 3.660 -17.143 9.092 1.00 80.00 97 LYS A CA 1
ATOM 771 C C . LYS A 1 97 ? 4.729 -16.359 9.865 1.00 80.00 97 LYS A C 1
ATOM 773 O O . LYS A 1 97 ? 5.150 -15.301 9.406 1.00 80.00 97 LYS A O 1
ATOM 778 N N . SER A 1 98 ? 5.216 -16.913 10.975 1.00 76.00 98 SER A N 1
ATOM 779 C CA . SER A 1 98 ? 6.358 -16.354 11.699 1.00 76.00 98 SER A CA 1
ATOM 780 C C . SER A 1 98 ? 7.622 -16.472 10.846 1.00 76.00 98 SER A C 1
ATOM 782 O O . SER A 1 98 ? 8.034 -17.557 10.431 1.00 76.00 98 SER A O 1
ATOM 784 N N . SER A 1 99 ? 8.218 -15.330 10.522 1.00 77.06 99 SER A N 1
ATOM 785 C CA . SER A 1 99 ? 9.477 -15.251 9.790 1.00 77.06 99 SER A CA 1
ATOM 786 C C . SER A 1 99 ? 10.144 -13.932 10.115 1.00 77.06 99 SER A C 1
ATOM 788 O O . SER A 1 99 ? 9.490 -12.895 10.102 1.00 77.06 99 SER A O 1
ATOM 790 N N . LEU A 1 100 ? 11.451 -13.975 10.343 1.00 80.38 100 LEU A N 1
ATOM 791 C CA . LEU A 1 100 ? 12.259 -12.791 10.571 1.00 80.38 100 LEU A CA 1
ATOM 792 C C . LEU A 1 100 ? 12.858 -12.321 9.243 1.00 80.38 100 LEU A C 1
ATOM 794 O O . LEU A 1 100 ? 13.547 -13.081 8.564 1.00 80.38 100 LEU A O 1
ATOM 798 N N . VAL A 1 101 ? 12.565 -11.088 8.848 1.00 84.38 101 VAL A N 1
ATOM 799 C CA . VAL A 1 101 ? 12.988 -10.481 7.586 1.00 84.38 101 VAL A CA 1
ATOM 800 C C . VAL A 1 101 ? 13.629 -9.133 7.877 1.00 84.38 101 VAL A C 1
ATOM 802 O O . VAL A 1 101 ? 13.041 -8.280 8.525 1.00 84.38 101 VAL A O 1
ATOM 805 N N . PHE A 1 102 ? 14.831 -8.915 7.358 1.00 85.44 102 PHE A N 1
ATOM 806 C CA . PHE A 1 102 ? 15.496 -7.618 7.432 1.00 85.44 102 PHE A CA 1
ATOM 807 C C . PHE A 1 102 ? 15.073 -6.734 6.249 1.00 85.44 102 PHE A C 1
ATOM 809 O O . PHE A 1 102 ? 15.391 -7.055 5.095 1.00 85.44 102 PHE A O 1
ATOM 816 N N . ASP A 1 103 ? 14.372 -5.623 6.505 1.00 84.62 103 ASP A N 1
ATOM 817 C CA . ASP A 1 103 ? 14.105 -4.624 5.464 1.00 84.62 103 ASP A CA 1
ATOM 818 C C . ASP A 1 103 ? 15.360 -3.775 5.245 1.00 84.62 103 ASP A C 1
ATOM 820 O O . ASP A 1 103 ? 15.680 -2.874 6.015 1.00 84.62 103 ASP A O 1
ATOM 824 N N . LYS A 1 104 ? 16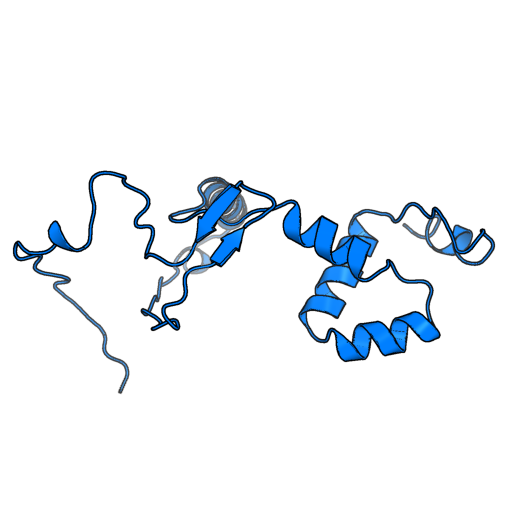.054 -4.020 4.130 1.00 84.69 104 LYS A N 1
ATOM 825 C CA . LYS A 1 104 ? 17.261 -3.274 3.735 1.00 84.69 104 LYS A CA 1
ATOM 826 C C . LYS A 1 104 ? 17.027 -1.767 3.585 1.00 84.69 104 LYS A C 1
ATOM 828 O O . LYS A 1 104 ? 17.993 -1.012 3.598 1.00 84.69 104 LYS A O 1
ATOM 833 N N . ASN A 1 105 ? 15.781 -1.333 3.382 1.00 80.19 105 ASN A N 1
ATOM 834 C CA . ASN A 1 105 ? 15.467 0.075 3.153 1.00 80.19 105 ASN A CA 1
ATOM 835 C C . ASN A 1 105 ? 15.190 0.848 4.447 1.00 80.19 105 ASN A C 1
ATOM 837 O O . ASN A 1 105 ? 15.428 2.053 4.466 1.00 80.19 105 ASN A O 1
ATOM 841 N N . SER A 1 106 ? 14.615 0.218 5.480 1.00 80.19 106 SER A N 1
ATOM 842 C CA . SER A 1 106 ? 14.447 0.848 6.802 1.00 80.19 106 SER A CA 1
ATOM 843 C C . SER A 1 106 ? 15.573 0.504 7.774 1.00 80.19 106 SER A C 1
ATOM 845 O O . SER A 1 106 ? 15.812 1.268 8.700 1.00 80.19 106 SER A O 1
ATOM 847 N N . GLY A 1 107 ? 16.285 -0.603 7.548 1.00 82.75 107 GLY A N 1
ATOM 848 C CA . GLY A 1 107 ? 17.246 -1.149 8.505 1.00 82.75 107 GLY A CA 1
ATOM 849 C C . GLY A 1 107 ? 16.576 -1.876 9.674 1.00 82.75 107 GLY A C 1
ATOM 850 O O . GLY A 1 107 ? 17.242 -2.182 10.658 1.00 82.75 107 GLY A O 1
ATOM 851 N N . GLU A 1 108 ? 15.273 -2.145 9.582 1.00 81.69 108 GLU A N 1
ATOM 852 C CA . GLU A 1 108 ? 14.498 -2.770 10.649 1.00 81.69 108 GLU A CA 1
ATOM 853 C C . GLU A 1 108 ? 14.396 -4.282 10.440 1.00 81.69 108 GLU A C 1
ATOM 855 O O . GLU A 1 108 ? 14.322 -4.795 9.316 1.00 81.69 108 GLU A O 1
ATOM 860 N N . ILE A 1 109 ? 14.359 -5.000 11.557 1.00 80.94 109 ILE A N 1
ATOM 861 C CA . ILE A 1 109 ? 14.040 -6.419 11.583 1.00 80.94 109 ILE A CA 1
ATOM 862 C C . ILE A 1 109 ? 12.520 -6.547 11.740 1.00 80.94 1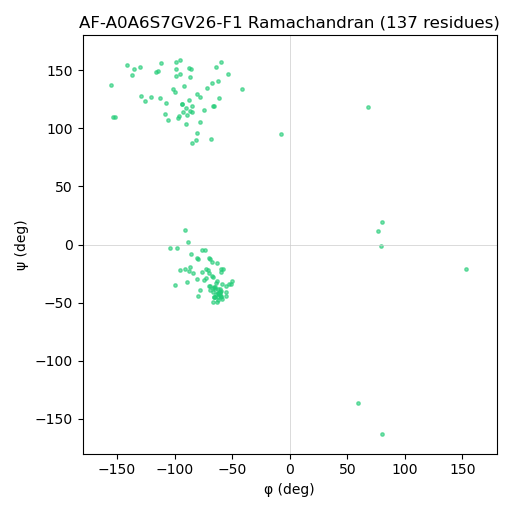09 ILE A C 1
ATOM 864 O O . ILE A 1 109 ? 11.962 -6.223 12.782 1.00 80.94 109 ILE A O 1
ATOM 868 N N . VAL A 1 110 ? 11.858 -7.031 10.695 1.00 78.44 110 VAL A N 1
ATOM 869 C CA . VAL A 1 110 ? 10.407 -7.232 10.616 1.00 78.44 110 VAL A CA 1
ATOM 870 C C . VAL A 1 110 ? 10.107 -8.712 10.830 1.00 78.44 110 VAL A C 1
ATOM 872 O O . VAL A 1 110 ? 10.747 -9.560 10.217 1.00 78.44 110 VAL A O 1
ATOM 875 N N . GLY A 1 111 ? 9.133 -9.062 11.666 1.00 71.88 111 GLY A N 1
ATOM 876 C CA . GLY A 1 111 ? 8.752 -10.471 11.840 1.00 71.88 111 GLY A CA 1
ATOM 877 C C . GLY A 1 111 ? 8.142 -10.814 13.187 1.00 71.88 111 GLY A C 1
ATOM 878 O O . GLY A 1 111 ? 7.416 -11.800 13.297 1.00 71.88 111 GLY A O 1
ATOM 879 N N . PHE A 1 112 ? 8.403 -9.981 14.189 1.00 68.44 112 PHE A N 1
ATOM 880 C CA . PHE A 1 112 ? 7.662 -9.996 15.441 1.00 68.44 112 PHE A CA 1
ATOM 881 C C . PHE A 1 112 ? 6.432 -9.094 15.326 1.00 68.44 112 PHE A C 1
ATOM 883 O O . PHE A 1 112 ? 6.409 -8.162 14.519 1.00 68.44 112 PHE A O 1
ATOM 890 N N . MET A 1 113 ? 5.391 -9.418 16.093 1.00 69.38 113 MET A N 1
ATOM 891 C CA . MET A 1 113 ? 4.189 -8.597 16.179 1.00 69.38 113 MET A CA 1
ATOM 892 C C . MET A 1 113 ? 4.559 -7.258 16.821 1.00 69.38 113 MET A C 1
ATOM 894 O O . MET A 1 113 ? 5.042 -7.231 17.948 1.00 69.38 113 MET A O 1
ATOM 898 N N . ASP A 1 114 ? 4.359 -6.170 16.082 1.00 70.12 114 ASP A N 1
ATOM 899 C CA . ASP A 1 114 ? 4.553 -4.807 16.568 1.00 70.12 114 ASP A CA 1
ATOM 900 C C . ASP A 1 114 ? 3.199 -4.252 17.017 1.00 70.12 114 ASP A C 1
ATOM 902 O O . ASP A 1 114 ? 2.299 -4.036 16.200 1.00 70.12 114 ASP A O 1
ATOM 906 N N . LEU A 1 115 ? 3.054 -4.070 18.328 1.00 69.56 115 LEU A N 1
ATOM 907 C CA . LEU A 1 115 ? 1.839 -3.556 18.958 1.00 69.56 115 LEU A CA 1
ATOM 908 C C . LEU A 1 115 ? 1.828 -2.022 19.050 1.00 69.56 115 LEU A C 1
ATOM 910 O O . LEU A 1 115 ? 0.860 -1.441 19.536 1.00 69.56 115 LEU A O 1
ATOM 914 N N . GLY A 1 116 ? 2.861 -1.351 18.530 1.00 65.44 116 GLY A N 1
ATOM 915 C CA . GLY A 1 116 ? 2.963 0.107 18.487 1.00 65.44 116 GLY A CA 1
ATOM 916 C C . GLY A 1 116 ? 3.402 0.760 19.800 1.00 65.44 116 GLY A C 1
ATOM 917 O O . GLY A 1 116 ? 3.557 1.981 19.827 1.00 65.44 116 GLY A O 1
ATOM 918 N N . ASP A 1 117 ? 3.631 -0.028 20.852 1.00 67.31 117 ASP A N 1
ATOM 919 C CA . ASP A 1 117 ? 4.158 0.413 22.142 1.00 67.31 117 ASP A CA 1
ATOM 920 C C . ASP A 1 117 ? 5.406 -0.420 22.498 1.00 67.31 117 ASP A C 1
ATOM 922 O O . ASP A 1 117 ? 5.316 -1.652 22.526 1.00 67.31 117 ASP A O 1
ATOM 926 N N . PRO A 1 118 ? 6.569 0.212 22.756 1.00 66.75 118 PRO A N 1
ATOM 927 C CA . PRO A 1 118 ? 7.790 -0.487 23.153 1.00 66.75 118 PRO A CA 1
ATOM 928 C C . PRO A 1 118 ? 7.662 -1.289 24.453 1.00 66.75 118 PRO A C 1
ATOM 930 O O . PRO A 1 118 ? 8.444 -2.218 24.661 1.00 66.75 118 PRO A O 1
ATOM 933 N N . GLU A 1 119 ? 6.723 -0.926 25.331 1.00 66.25 119 GLU A N 1
ATOM 934 C CA . GLU A 1 119 ? 6.519 -1.582 26.627 1.00 66.25 119 GLU A CA 1
ATOM 935 C C . GLU A 1 119 ? 5.508 -2.740 26.544 1.00 66.25 119 GLU A C 1
ATOM 937 O O . GLU A 1 119 ? 5.566 -3.671 27.350 1.00 66.25 119 GLU A O 1
ATOM 942 N N . LEU A 1 120 ? 4.637 -2.755 25.526 1.00 61.84 120 LEU A N 1
ATOM 943 C CA . LEU A 1 120 ? 3.661 -3.827 25.304 1.00 61.84 120 LEU A CA 1
ATOM 944 C C . LEU A 1 120 ? 4.295 -4.982 24.521 1.00 61.84 120 LEU A C 1
ATOM 946 O O . LEU A 1 120 ? 4.217 -5.073 23.296 1.00 61.84 120 LEU A O 1
ATOM 950 N N . THR A 1 121 ? 4.922 -5.904 25.247 1.00 59.78 121 THR A N 1
ATOM 951 C CA . THR A 1 121 ? 5.382 -7.194 24.700 1.00 59.78 121 THR A CA 1
ATOM 952 C C . THR A 1 121 ? 4.332 -8.279 24.956 1.00 59.78 121 THR A C 1
ATOM 954 O O . THR A 1 121 ? 3.527 -8.146 25.867 1.00 59.78 121 THR A O 1
ATOM 957 N N . PHE A 1 122 ? 4.332 -9.391 24.209 1.00 60.00 122 PHE A N 1
ATOM 958 C CA . PHE A 1 122 ? 3.409 -10.520 24.444 1.00 60.00 122 PHE A CA 1
ATOM 959 C C . PHE A 1 122 ? 3.379 -10.991 25.918 1.00 60.00 122 PHE A C 1
ATOM 961 O O . PHE A 1 122 ? 2.338 -11.385 26.424 1.00 60.00 122 PHE A O 1
ATOM 968 N N . SER A 1 123 ? 4.503 -10.864 26.631 1.00 59.00 123 SER A N 1
ATOM 969 C CA . SER A 1 123 ? 4.641 -11.152 28.066 1.00 59.00 123 SER A CA 1
ATOM 970 C C . SER A 1 123 ? 3.884 -10.197 29.000 1.00 59.00 123 SER A C 1
ATOM 972 O O . SER A 1 123 ? 3.743 -10.494 30.175 1.00 59.00 123 SER A O 1
ATOM 974 N N . SER A 1 124 ? 3.427 -9.043 28.509 1.00 59.03 124 SER A N 1
ATOM 975 C CA . SER A 1 124 ? 2.634 -8.070 29.278 1.00 59.03 124 SER A CA 1
ATOM 976 C C . SER A 1 124 ? 1.128 -8.366 29.265 1.00 59.03 124 SER A C 1
ATOM 978 O O . SER A 1 124 ? 0.383 -7.746 30.013 1.00 59.03 124 SER A O 1
ATOM 980 N N . PHE A 1 125 ? 0.678 -9.332 28.454 1.00 60.44 125 PHE A N 1
ATOM 981 C CA . PHE A 1 125 ? -0.727 -9.753 28.369 1.00 60.44 125 PHE A CA 1
ATOM 982 C C . PHE A 1 125 ? -1.080 -10.902 29.329 1.00 60.44 125 PHE A C 1
ATOM 984 O O . PHE A 1 125 ? -2.142 -11.500 29.184 1.00 60.44 125 PHE A O 1
ATOM 991 N N . GLU A 1 126 ? -0.207 -11.234 30.287 1.00 54.06 126 GLU A N 1
ATOM 992 C CA . GLU A 1 126 ? -0.459 -12.301 31.271 1.00 54.06 126 GLU A CA 1
ATOM 993 C C . GLU A 1 126 ? -1.484 -11.922 32.358 1.00 54.06 126 GLU A C 1
ATOM 995 O O . GLU A 1 126 ? -1.895 -12.798 33.112 1.00 54.06 126 GLU A O 1
ATOM 1000 N N . ASP A 1 127 ? -1.978 -10.678 32.388 1.00 55.75 127 ASP A N 1
ATOM 1001 C CA . ASP A 1 127 ? -3.020 -10.251 33.327 1.00 55.75 127 ASP A CA 1
ATOM 1002 C C . ASP A 1 127 ? -4.369 -10.023 32.621 1.00 55.75 127 ASP A C 1
ATOM 1004 O O . ASP A 1 127 ? -4.541 -9.103 31.817 1.00 55.75 127 ASP A O 1
ATOM 1008 N N . ASP A 1 128 ? -5.318 -10.905 32.948 1.00 57.34 128 ASP A N 1
ATOM 1009 C CA . ASP A 1 128 ? -6.760 -10.896 32.672 1.00 57.34 128 ASP A CA 1
ATOM 1010 C C . ASP A 1 128 ? -7.325 -9.603 32.049 1.00 57.34 128 ASP A C 1
ATOM 1012 O O . ASP A 1 128 ? -7.759 -8.672 32.731 1.00 57.34 128 ASP A O 1
ATOM 1016 N N . GLN A 1 129 ? -7.434 -9.576 30.720 1.00 53.59 129 GLN A N 1
ATOM 1017 C CA . GLN A 1 129 ? -8.282 -8.612 30.022 1.00 53.59 129 GLN A CA 1
ATOM 1018 C C . GLN A 1 129 ? -9.614 -9.296 29.704 1.00 53.59 129 GLN A C 1
ATOM 1020 O O . GLN A 1 129 ? -9.703 -10.175 28.848 1.00 53.59 129 GLN A O 1
ATOM 1025 N N . GLN A 1 130 ? -10.676 -8.896 30.400 1.00 52.00 130 GLN A N 1
ATOM 1026 C CA . GLN A 1 130 ? -12.047 -9.276 30.069 1.00 52.00 130 GLN A CA 1
ATOM 1027 C C . GLN A 1 130 ? -12.440 -8.605 28.739 1.00 52.00 130 GLN A C 1
ATOM 1029 O O . GLN A 1 130 ? -12.910 -7.467 28.718 1.00 52.00 130 GLN A O 1
ATOM 1034 N N . ILE A 1 131 ? -12.212 -9.280 27.609 1.00 46.75 131 ILE A N 1
ATOM 1035 C CA . ILE A 1 131 ? -12.489 -8.714 26.283 1.00 46.75 131 ILE A CA 1
ATOM 1036 C C . ILE A 1 131 ? -13.968 -8.928 25.914 1.00 46.75 131 ILE A C 1
ATOM 1038 O O . ILE A 1 131 ? -14.415 -10.046 25.682 1.00 46.75 131 ILE A O 1
ATOM 1042 N N . ALA A 1 132 ? -14.679 -7.798 25.816 1.00 41.94 132 ALA A N 1
ATOM 1043 C CA . ALA A 1 132 ? -15.987 -7.559 25.191 1.00 41.94 132 ALA A CA 1
ATOM 1044 C C . ALA A 1 132 ? -17.250 -8.188 25.832 1.00 41.94 132 ALA A C 1
ATOM 1046 O O . ALA A 1 132 ? -17.477 -9.391 25.818 1.00 41.94 132 ALA A O 1
ATOM 1047 N N . THR A 1 133 ? -18.183 -7.326 26.264 1.00 53.75 133 THR A N 1
ATOM 1048 C CA . THR A 1 133 ? -19.545 -7.687 26.722 1.00 53.75 133 THR A CA 1
ATOM 1049 C C . THR A 1 133 ? -20.459 -8.187 25.590 1.00 53.75 133 THR A C 1
ATOM 1051 O O . THR A 1 133 ? -21.537 -8.720 25.847 1.00 53.75 133 THR A O 1
ATOM 1054 N N . THR A 1 134 ? -20.084 -8.024 24.318 1.00 44.78 134 THR A N 1
ATOM 1055 C CA . THR A 1 134 ? -20.881 -8.522 23.187 1.00 44.78 134 THR A CA 1
ATOM 1056 C C . THR A 1 134 ? -19.979 -8.841 22.000 1.00 44.78 134 THR A C 1
ATOM 1058 O O . THR A 1 134 ? -19.454 -7.938 21.354 1.00 44.78 134 THR A O 1
ATOM 1061 N N . VAL A 1 135 ? -19.823 -10.132 21.704 1.00 48.66 135 VAL A N 1
ATOM 1062 C CA . VAL A 1 135 ? -19.209 -10.646 20.473 1.00 48.66 135 VAL A CA 1
ATOM 1063 C C . VAL A 1 135 ? -20.334 -11.213 19.613 1.00 48.66 135 VAL A C 1
ATOM 1065 O O . VAL A 1 135 ? -21.076 -12.085 20.060 1.00 48.66 135 VAL A O 1
ATOM 1068 N N . ILE A 1 136 ? -20.492 -10.706 18.390 1.00 48.69 136 ILE A N 1
ATOM 1069 C CA . ILE A 1 136 ? -21.396 -11.309 17.405 1.00 48.69 136 ILE A CA 1
ATOM 1070 C C . ILE A 1 136 ? -20.571 -12.326 16.620 1.00 48.69 136 ILE A C 1
ATOM 1072 O O . ILE A 1 136 ? -19.759 -11.953 15.777 1.00 48.69 136 ILE A O 1
ATOM 1076 N N . ALA A 1 137 ? -20.763 -13.606 16.936 1.00 36.34 137 ALA A N 1
ATOM 1077 C CA . ALA A 1 137 ? -20.212 -14.710 16.166 1.00 36.34 137 ALA A CA 1
ATOM 1078 C C . ALA A 1 137 ? -21.059 -14.922 14.903 1.00 36.34 137 ALA A C 1
ATOM 1080 O O . ALA A 1 137 ? -22.279 -15.074 14.989 1.00 36.34 137 ALA A O 1
ATOM 1081 N N . PHE A 1 138 ? -20.417 -14.942 13.737 1.00 36.62 138 PHE A N 1
ATOM 1082 C CA . PHE A 1 138 ? -21.029 -15.456 12.514 1.00 36.62 138 PHE A CA 1
ATOM 1083 C C . PHE A 1 138 ? -20.715 -16.959 12.432 1.00 36.62 138 PHE A C 1
ATOM 1085 O O . PHE A 1 138 ? -19.543 -17.333 12.430 1.00 36.62 138 PHE A O 1
ATOM 1092 N N . LEU A 1 139 ? -21.767 -17.790 12.453 1.00 35.84 139 LEU A N 1
ATOM 1093 C CA . LEU A 1 139 ? -21.728 -19.245 12.229 1.00 35.84 139 LEU A CA 1
ATOM 1094 C C . LEU A 1 139 ? -21.577 -19.574 10.740 1.00 35.84 139 LEU A C 1
ATOM 1096 O O . LEU A 1 139 ? -22.186 -18.846 9.921 1.00 35.84 139 LEU A O 1
#

InterPro domains:
  IPR048365 Transposable element P transposase-like, RNase H domain, N-terminal [PF21787] (62-138)

Radius of gyration: 22.14 Å; Cα contacts (8 Å, |Δi|>4): 49; chains: 1; bounding box: 46×36×64 Å